Protein AF-A0A2W4JBU4-F1 (afdb_monomer_lite)

Structure (mmCIF, N/CA/C/O backbone):
data_AF-A0A2W4JBU4-F1
#
_entry.id   AF-A0A2W4JBU4-F1
#
loop_
_atom_site.group_PDB
_atom_site.id
_atom_site.type_symbol
_atom_site.label_atom_id
_atom_site.label_alt_id
_atom_site.label_comp_id
_atom_site.label_asym_id
_atom_site.label_entity_id
_atom_site.label_seq_id
_atom_site.pdbx_PDB_ins_code
_atom_site.Cartn_x
_atom_site.Cartn_y
_atom_site.Cartn_z
_atom_site.occupancy
_atom_site.B_iso_or_equiv
_atom_site.auth_seq_id
_atom_site.auth_comp_id
_atom_site.auth_asym_id
_atom_site.auth_atom_id
_atom_site.pdbx_PDB_model_num
ATOM 1 N N . MET A 1 1 ? -35.994 19.482 4.346 1.00 45.31 1 MET A N 1
ATOM 2 C CA . MET A 1 1 ? -35.050 18.733 3.493 1.00 45.31 1 MET A CA 1
ATOM 3 C C . MET A 1 1 ? -34.257 17.849 4.431 1.00 45.31 1 MET A C 1
ATOM 5 O O . MET A 1 1 ? -33.435 18.357 5.174 1.00 45.31 1 MET A O 1
ATOM 9 N N . GLU A 1 2 ? -34.645 16.585 4.535 1.00 51.00 2 GLU A N 1
ATOM 10 C CA . GLU A 1 2 ? -34.110 15.661 5.534 1.00 51.00 2 GLU A CA 1
ATOM 11 C C . GLU A 1 2 ? -32.876 14.980 4.938 1.00 51.00 2 GLU A C 1
ATOM 13 O O . GLU A 1 2 ? -32.970 14.239 3.956 1.00 51.00 2 GLU A O 1
ATOM 18 N N . GLU A 1 3 ? -31.699 15.313 5.465 1.00 53.28 3 GLU A N 1
ATOM 19 C CA . GLU A 1 3 ? -30.440 14.718 5.038 1.00 53.28 3 GLU A CA 1
ATOM 20 C C . GLU A 1 3 ? -30.380 13.281 5.563 1.00 53.28 3 GLU A C 1
ATOM 22 O O . GLU A 1 3 ? -30.043 13.003 6.713 1.00 53.28 3 GLU A O 1
ATOM 27 N N . LYS A 1 4 ? -30.784 12.343 4.706 1.00 47.53 4 LYS A N 1
ATOM 28 C CA . LYS A 1 4 ? -30.674 10.909 4.966 1.00 47.53 4 LYS A CA 1
ATOM 29 C C . LYS A 1 4 ? -29.190 10.545 4.994 1.00 47.53 4 LYS A C 1
ATOM 31 O O . LYS A 1 4 ? -28.588 10.315 3.943 1.00 47.53 4 LYS A O 1
ATOM 36 N N . VAL A 1 5 ? -28.604 10.471 6.188 1.00 61.25 5 VAL A N 1
ATOM 37 C CA . VAL A 1 5 ? -27.284 9.861 6.385 1.00 61.25 5 VAL A CA 1
ATOM 38 C C . VAL A 1 5 ? -27.374 8.437 5.849 1.00 61.25 5 VAL A C 1
ATOM 40 O O . VAL A 1 5 ? -28.053 7.579 6.415 1.00 61.25 5 VAL A O 1
ATOM 43 N N . ARG A 1 6 ? -26.734 8.183 4.705 1.00 58.56 6 ARG A N 1
ATOM 44 C CA . ARG A 1 6 ? -26.591 6.825 4.188 1.00 58.56 6 ARG A CA 1
ATOM 45 C C . ARG A 1 6 ? -25.754 6.073 5.212 1.00 58.56 6 ARG A C 1
ATOM 47 O O . ARG A 1 6 ? -24.555 6.315 5.314 1.00 58.56 6 ARG A O 1
ATOM 54 N N . THR A 1 7 ? -26.360 5.145 5.942 1.00 56.91 7 THR A N 1
ATOM 55 C CA . THR A 1 7 ? -25.638 4.118 6.703 1.00 56.91 7 THR A CA 1
ATOM 56 C C . THR A 1 7 ? -25.012 3.132 5.708 1.00 56.91 7 THR A C 1
ATOM 58 O O . THR A 1 7 ? -25.426 1.981 5.592 1.00 56.91 7 THR A O 1
ATOM 61 N N . GLY A 1 8 ? -24.098 3.632 4.876 1.00 66.81 8 GLY A N 1
ATOM 62 C CA . GLY A 1 8 ? -23.299 2.863 3.933 1.00 66.81 8 GLY A CA 1
ATOM 63 C C . GLY A 1 8 ? -22.024 2.354 4.600 1.00 66.81 8 GLY A C 1
ATOM 64 O O . GLY A 1 8 ? -21.654 2.800 5.684 1.00 66.81 8 GLY A O 1
ATOM 65 N N . GLN A 1 9 ? -21.343 1.412 3.948 1.00 75.25 9 GLN A N 1
ATOM 66 C CA . GLN A 1 9 ? -20.032 0.935 4.390 1.00 75.25 9 GLN A CA 1
ATOM 67 C C . GLN A 1 9 ? -19.058 2.111 4.577 1.00 75.25 9 GLN A C 1
ATOM 69 O O . GLN A 1 9 ? -18.897 2.937 3.680 1.00 75.25 9 GLN A O 1
ATOM 74 N N . ILE A 1 10 ? -18.403 2.173 5.738 1.00 86.62 10 ILE A N 1
ATOM 75 C CA . ILE A 1 10 ? -17.409 3.203 6.059 1.00 86.62 10 ILE A CA 1
ATOM 76 C C . ILE A 1 10 ? -16.099 2.864 5.339 1.00 86.62 10 ILE A C 1
ATOM 78 O O . ILE A 1 10 ? -15.572 1.760 5.485 1.00 86.62 10 ILE A O 1
ATOM 82 N N . VAL A 1 11 ? -15.562 3.825 4.585 1.00 91.69 11 VAL A N 1
ATOM 83 C CA . VAL A 1 11 ? -14.251 3.733 3.929 1.00 91.69 11 VAL A CA 1
ATOM 84 C C . VAL A 1 11 ? -13.319 4.755 4.569 1.00 91.69 11 VAL A C 1
ATOM 86 O O . VAL A 1 11 ? -13.647 5.936 4.636 1.00 91.69 11 VAL A O 1
ATOM 89 N N . VAL A 1 12 ? -12.158 4.298 5.039 1.00 93.50 12 VAL A N 1
ATOM 90 C CA . VAL A 1 12 ? -11.138 5.145 5.671 1.00 93.50 12 VAL A CA 1
ATOM 91 C C . VAL A 1 12 ? -9.860 5.087 4.841 1.00 93.50 12 VAL A C 1
ATOM 93 O O . VAL A 1 12 ? -9.267 4.019 4.697 1.00 93.50 12 VAL A O 1
ATOM 96 N N . ALA A 1 13 ? -9.430 6.233 4.314 1.00 95.12 13 ALA A N 1
ATOM 97 C CA . ALA A 1 13 ? -8.127 6.399 3.674 1.00 95.12 13 ALA A CA 1
ATOM 98 C C . ALA A 1 13 ? -7.097 6.896 4.702 1.00 95.12 13 ALA A C 1
ATOM 100 O O . ALA A 1 13 ? -7.412 7.742 5.538 1.00 95.12 13 ALA 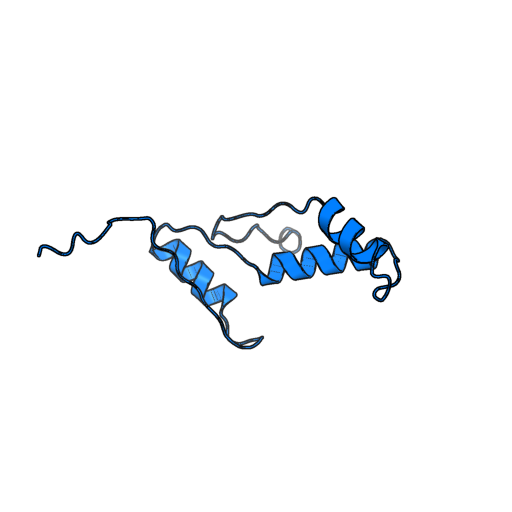A O 1
ATOM 101 N N . VAL A 1 14 ? -5.876 6.352 4.664 1.00 94.00 14 VAL A N 1
ATOM 102 C CA . VAL A 1 14 ? -4.786 6.719 5.582 1.00 94.00 14 VAL A CA 1
ATOM 103 C C . VAL A 1 14 ? -3.502 6.916 4.786 1.00 94.00 14 VAL A C 1
ATOM 105 O O . VAL A 1 14 ? -2.845 5.946 4.406 1.00 94.00 14 VAL A O 1
ATOM 108 N N . ASP A 1 15 ? -3.122 8.177 4.598 1.00 93.44 15 ASP A N 1
ATOM 109 C CA . ASP A 1 15 ? -1.971 8.586 3.794 1.00 93.44 15 ASP A CA 1
ATOM 110 C C . ASP A 1 15 ? -0.889 9.280 4.629 1.00 93.44 15 ASP A C 1
ATOM 112 O O . ASP A 1 15 ? -1.099 9.695 5.768 1.00 93.44 15 ASP A O 1
ATOM 116 N N . GLY A 1 16 ? 0.322 9.350 4.076 1.00 93.00 16 GLY A N 1
ATOM 117 C CA . GLY A 1 16 ? 1.489 9.937 4.737 1.00 93.00 16 GLY A CA 1
ATOM 118 C C . GLY A 1 16 ? 2.813 9.285 4.319 1.00 93.00 16 GLY A C 1
ATOM 119 O O . GLY A 1 16 ? 2.819 8.224 3.687 1.00 93.00 16 GLY A O 1
ATOM 120 N N . PRO A 1 17 ? 3.958 9.874 4.693 1.00 94.00 17 PRO A N 1
ATOM 121 C CA . PRO A 1 17 ? 5.280 9.459 4.217 1.00 94.00 17 PRO A CA 1
ATOM 122 C C . PRO A 1 17 ? 5.684 8.062 4.705 1.00 94.00 17 PRO A C 1
ATOM 124 O O . PRO A 1 17 ? 5.091 7.512 5.636 1.00 94.00 17 PRO A O 1
ATOM 127 N N . SER A 1 18 ? 6.693 7.453 4.079 1.00 89.94 18 SER A N 1
ATOM 128 C CA . SER A 1 18 ? 7.252 6.181 4.561 1.00 89.94 18 SER A CA 1
ATOM 129 C C . SER A 1 18 ? 7.721 6.299 6.019 1.00 89.94 18 SER A C 1
ATOM 131 O O . SER A 1 18 ? 8.141 7.366 6.455 1.00 89.94 18 SER A O 1
ATOM 133 N N . GLY A 1 19 ? 7.609 5.218 6.794 1.00 90.12 19 GLY A N 1
ATOM 134 C CA . GLY A 1 19 ? 8.033 5.195 8.201 1.00 90.12 19 GLY A CA 1
ATOM 135 C C . GLY A 1 19 ? 7.078 5.848 9.212 1.00 90.12 19 GLY A C 1
ATOM 136 O O . GLY A 1 19 ? 7.268 5.660 10.406 1.00 90.12 19 GLY A O 1
ATOM 137 N N . SER A 1 20 ? 5.999 6.520 8.792 1.00 93.12 20 SER A N 1
ATOM 138 C CA . SER A 1 20 ? 5.060 7.188 9.719 1.00 93.12 20 SER A CA 1
ATOM 139 C C . SER A 1 20 ? 4.105 6.259 10.491 1.00 93.12 20 SER A C 1
ATOM 141 O O . SER A 1 20 ? 3.233 6.724 11.216 1.00 93.12 20 SER A O 1
ATOM 143 N N . GLY A 1 21 ? 4.216 4.937 10.321 1.00 93.69 21 GLY A N 1
ATOM 144 C CA . GLY A 1 21 ? 3.398 3.962 11.055 1.00 93.69 21 GLY A CA 1
ATOM 145 C C . GLY A 1 21 ? 1.985 3.708 10.507 1.00 93.69 21 GLY A C 1
ATOM 146 O O . GLY A 1 21 ? 1.227 2.983 11.149 1.00 93.69 21 GLY A O 1
ATOM 147 N N . LYS A 1 22 ? 1.628 4.223 9.318 1.00 94.75 22 LYS A N 1
ATOM 148 C CA . LYS A 1 22 ? 0.296 4.046 8.684 1.00 94.75 22 LYS A CA 1
ATOM 149 C C . LYS A 1 22 ? -0.205 2.609 8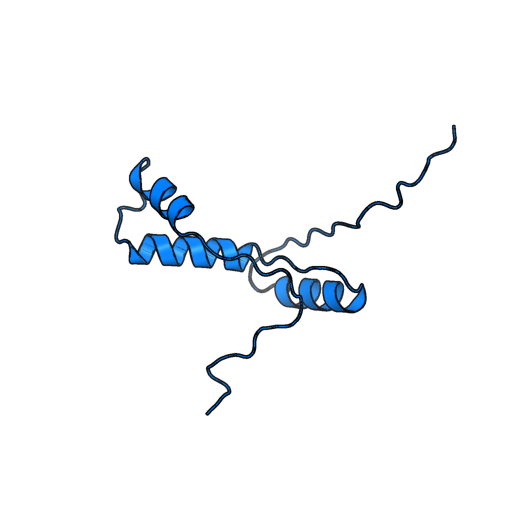.716 1.00 94.75 22 LYS A C 1
ATOM 151 O O . LYS A 1 22 ? -1.248 2.343 9.287 1.00 94.75 22 LYS A O 1
ATOM 156 N N . SER A 1 23 ? 0.575 1.666 8.188 1.00 92.69 23 SER A N 1
ATOM 157 C CA . SER A 1 23 ? 0.192 0.251 8.134 1.00 92.69 23 SER A CA 1
ATOM 158 C C . SER A 1 23 ? -0.073 -0.349 9.519 1.00 92.69 23 SER A C 1
ATOM 160 O O . SER A 1 23 ? -0.875 -1.269 9.647 1.00 92.69 23 SER A O 1
ATOM 162 N N . THR A 1 24 ? 0.575 0.162 10.570 1.00 94.12 24 THR A N 1
ATOM 163 C CA . THR A 1 24 ? 0.324 -0.254 11.957 1.00 94.12 24 THR A CA 1
ATOM 164 C C . THR A 1 24 ? -0.978 0.349 12.478 1.00 94.12 24 THR A C 1
ATOM 166 O O . THR A 1 24 ? -1.811 -0.373 13.025 1.00 94.12 24 THR A O 1
ATOM 169 N N . VAL A 1 25 ? -1.179 1.655 12.286 1.00 94.94 25 VAL A N 1
ATOM 170 C CA . VAL A 1 25 ? -2.375 2.376 12.751 1.00 94.94 25 VAL A CA 1
ATOM 171 C C . VAL A 1 25 ? -3.627 1.913 12.006 1.00 94.94 25 VAL A C 1
ATOM 173 O O . VAL A 1 25 ? -4.602 1.539 12.650 1.00 94.94 25 VAL A O 1
ATOM 176 N N . SER A 1 26 ? -3.595 1.847 10.675 1.00 95.00 26 SER A N 1
ATOM 177 C CA . SER A 1 26 ? -4.713 1.407 9.831 1.00 95.00 26 SER A CA 1
ATOM 178 C C . SER A 1 26 ? -5.156 -0.018 10.152 1.00 95.00 26 SER A C 1
ATOM 180 O O . SER A 1 26 ? -6.349 -0.300 10.214 1.00 95.00 26 SER A O 1
ATOM 182 N N . ARG A 1 27 ? -4.203 -0.921 10.407 1.00 94.19 27 ARG A N 1
ATOM 183 C CA . ARG A 1 27 ? -4.495 -2.309 10.780 1.00 94.19 27 ARG A CA 1
ATOM 184 C C . ARG A 1 27 ? -5.153 -2.406 12.154 1.00 94.19 27 ARG A C 1
ATOM 186 O O . ARG A 1 27 ? -6.126 -3.138 12.313 1.00 94.19 27 ARG A O 1
ATOM 193 N N . ARG A 1 28 ? -4.645 -1.651 13.137 1.00 94.69 28 ARG A N 1
ATOM 194 C CA . ARG A 1 28 ? -5.251 -1.560 14.475 1.00 94.69 28 ARG A CA 1
ATOM 195 C C . ARG A 1 28 ? -6.653 -0.961 14.404 1.00 94.69 28 ARG A C 1
ATOM 197 O O . ARG A 1 28 ? -7.562 -1.514 15.007 1.00 94.69 28 ARG A O 1
ATOM 204 N N . LEU A 1 29 ? -6.839 0.107 13.628 1.00 94.69 29 LEU A N 1
ATOM 205 C CA . LEU A 1 29 ? -8.145 0.722 13.405 1.00 94.69 29 LEU A CA 1
ATOM 206 C C . LEU A 1 29 ? -9.137 -0.280 12.808 1.00 94.69 29 LEU A C 1
ATOM 208 O O . LEU A 1 29 ? -10.221 -0.446 13.356 1.00 94.69 29 LEU A O 1
ATOM 212 N N . ALA A 1 30 ? -8.751 -0.991 11.744 1.00 94.44 30 ALA A N 1
ATOM 213 C CA . ALA A 1 30 ? -9.590 -2.013 11.122 1.00 94.44 30 ALA A CA 1
ATOM 214 C C . ALA A 1 30 ? -9.984 -3.121 12.115 1.00 94.44 30 ALA A C 1
ATOM 216 O O . ALA A 1 30 ? -11.146 -3.510 12.152 1.00 94.44 30 ALA A O 1
ATOM 217 N N . ALA A 1 31 ? -9.065 -3.578 12.970 1.00 92.75 31 ALA A N 1
ATOM 218 C CA . ALA A 1 31 ? -9.389 -4.552 14.014 1.00 92.75 31 ALA A CA 1
ATOM 219 C C . ALA A 1 31 ? -10.389 -4.002 15.052 1.00 92.75 31 ALA A C 1
ATOM 221 O O . ALA A 1 31 ? -11.317 -4.712 15.431 1.00 92.75 31 ALA A O 1
ATOM 222 N N . LEU A 1 32 ? -10.233 -2.743 15.480 1.00 93.31 32 LEU A N 1
ATOM 223 C CA . LEU A 1 32 ? -11.115 -2.101 16.466 1.00 93.31 32 LEU A CA 1
ATOM 224 C C . LEU A 1 32 ? -12.541 -1.896 15.944 1.00 93.31 32 LEU A C 1
ATOM 226 O O . LEU A 1 32 ? -13.495 -2.060 16.697 1.00 93.31 32 LEU A O 1
ATOM 230 N N . ILE A 1 33 ? -12.691 -1.559 14.660 1.00 92.00 33 ILE A N 1
ATOM 231 C CA . ILE A 1 33 ? -14.004 -1.300 14.046 1.00 92.00 33 ILE A CA 1
ATOM 232 C C . ILE A 1 33 ? -14.605 -2.535 13.361 1.00 92.00 33 ILE A C 1
ATOM 234 O O . ILE A 1 33 ? -15.601 -2.409 12.654 1.00 92.00 33 ILE A O 1
ATOM 238 N N . SER A 1 34 ? -14.001 -3.720 13.529 1.00 91.00 34 SER A N 1
ATOM 239 C CA . SER A 1 34 ? -14.373 -4.942 12.790 1.00 91.00 34 SER A CA 1
ATOM 240 C C . SER A 1 34 ? -14.418 -4.732 11.264 1.00 91.00 34 SER A C 1
ATOM 242 O O . SER A 1 34 ? -15.265 -5.276 10.557 1.00 91.00 34 SER A O 1
ATOM 244 N N . GLY A 1 35 ? -13.509 -3.899 10.759 1.00 91.75 35 GLY A N 1
ATOM 245 C CA . GLY A 1 35 ? -13.370 -3.539 9.356 1.00 91.75 35 GLY A CA 1
ATOM 246 C C . GLY A 1 35 ? -12.367 -4.410 8.600 1.00 91.75 35 GLY A C 1
ATOM 247 O O . GLY A 1 35 ? -11.658 -5.250 9.155 1.00 91.75 35 GLY A O 1
ATOM 248 N N . ARG A 1 36 ? -12.283 -4.161 7.293 1.00 92.88 36 ARG A N 1
ATOM 249 C CA . ARG A 1 36 ? -11.268 -4.737 6.403 1.00 92.88 36 ARG A CA 1
ATOM 250 C C . ARG A 1 36 ? -10.066 -3.800 6.285 1.00 92.88 36 ARG A C 1
ATOM 252 O O . ARG A 1 36 ? -10.226 -2.584 6.349 1.00 92.88 36 ARG A O 1
ATOM 259 N N . TYR A 1 37 ? -8.876 -4.360 6.083 1.00 93.38 37 TYR A N 1
ATOM 260 C CA . TYR A 1 37 ? -7.628 -3.611 5.902 1.00 93.38 37 TYR A CA 1
ATOM 261 C C . TYR A 1 37 ? -7.018 -3.917 4.535 1.00 93.38 37 TYR A C 1
ATOM 263 O O . TYR A 1 37 ? -6.780 -5.077 4.224 1.00 93.38 37 TYR A O 1
ATOM 271 N N . LEU A 1 38 ? -6.732 -2.888 3.738 1.00 93.44 38 LEU A N 1
ATOM 272 C CA . LEU A 1 38 ? -6.077 -3.020 2.437 1.00 93.44 38 LEU A CA 1
ATOM 273 C C . LEU A 1 38 ? -4.698 -2.349 2.476 1.00 93.44 38 LEU A C 1
ATOM 275 O O . LEU A 1 38 ? -4.596 -1.151 2.728 1.00 93.44 38 LEU A O 1
ATOM 279 N N . ASP A 1 39 ? -3.640 -3.116 2.210 1.00 92.50 39 ASP A N 1
ATOM 280 C CA . ASP A 1 39 ? -2.258 -2.620 2.165 1.00 92.50 39 ASP A CA 1
ATOM 281 C C . ASP A 1 39 ? -1.828 -2.342 0.720 1.00 92.50 39 ASP A C 1
ATOM 283 O O . ASP A 1 39 ? -1.234 -3.192 0.051 1.00 92.50 39 ASP A O 1
ATOM 287 N N . THR A 1 40 ? -2.122 -1.140 0.225 1.00 91.75 40 THR A N 1
ATOM 288 C CA . THR A 1 40 ? -1.731 -0.726 -1.134 1.00 91.75 40 THR A CA 1
ATOM 289 C C . THR A 1 40 ? -0.213 -0.748 -1.322 1.00 91.75 40 THR A C 1
ATOM 291 O O . THR A 1 40 ? 0.276 -1.125 -2.384 1.00 91.75 40 THR A O 1
ATOM 294 N N . GLY A 1 41 ? 0.560 -0.443 -0.276 1.00 91.12 41 GLY A N 1
ATOM 295 C CA . GLY A 1 41 ? 2.019 -0.519 -0.316 1.00 91.12 41 GLY A CA 1
ATOM 296 C C . GLY A 1 41 ? 2.533 -1.940 -0.559 1.00 91.12 41 GLY A C 1
ATOM 297 O O . GLY A 1 41 ? 3.482 -2.130 -1.320 1.00 91.12 41 GLY A O 1
ATOM 298 N N . ALA A 1 42 ? 1.916 -2.948 0.060 1.00 90.88 42 ALA A N 1
ATOM 299 C CA . ALA A 1 42 ? 2.248 -4.349 -0.191 1.00 90.88 42 ALA A CA 1
ATOM 300 C C . ALA A 1 42 ? 1.885 -4.780 -1.619 1.00 90.88 42 ALA A C 1
ATOM 302 O O . ALA A 1 42 ? 2.660 -5.514 -2.230 1.00 90.88 42 ALA A O 1
ATOM 303 N N . MET A 1 43 ? 0.767 -4.287 -2.165 1.00 92.31 43 MET A N 1
ATOM 304 C CA . MET A 1 43 ? 0.373 -4.546 -3.556 1.00 92.31 43 MET A CA 1
ATOM 305 C C . MET A 1 43 ? 1.427 -4.026 -4.537 1.00 92.31 43 MET A C 1
ATOM 307 O O . MET A 1 43 ? 1.939 -4.801 -5.342 1.00 92.31 43 MET A O 1
ATOM 311 N N . TYR A 1 44 ? 1.819 -2.751 -4.420 1.00 92.56 44 TYR A N 1
ATOM 312 C CA . TYR A 1 44 ? 2.849 -2.171 -5.288 1.00 92.56 44 TYR A CA 1
ATOM 313 C C . TYR A 1 44 ? 4.184 -2.910 -5.162 1.00 92.56 44 TYR A C 1
ATOM 315 O O . TYR A 1 44 ? 4.784 -3.249 -6.176 1.00 92.56 44 TYR A O 1
ATOM 323 N N . ARG A 1 45 ? 4.622 -3.249 -3.940 1.00 93.69 45 ARG A N 1
ATOM 324 C CA . ARG A 1 45 ? 5.859 -4.026 -3.743 1.00 93.69 45 ARG A CA 1
ATOM 325 C C . ARG A 1 45 ? 5.799 -5.412 -4.384 1.00 93.69 45 ARG A C 1
ATOM 327 O O . ARG A 1 45 ? 6.801 -5.856 -4.935 1.00 93.69 45 ARG A O 1
ATOM 334 N N . ALA A 1 46 ? 4.657 -6.091 -4.317 1.00 94.31 46 ALA A N 1
ATOM 335 C CA . ALA A 1 46 ? 4.486 -7.400 -4.936 1.00 94.31 46 ALA A CA 1
ATOM 336 C C . ALA A 1 46 ? 4.510 -7.312 -6.473 1.00 94.31 46 ALA A C 1
ATOM 338 O O . ALA A 1 46 ? 5.167 -8.133 -7.111 1.00 94.31 46 ALA A O 1
ATOM 339 N N . VAL A 1 47 ? 3.880 -6.284 -7.058 1.00 94.56 47 VAL A N 1
ATOM 340 C CA . VAL A 1 47 ? 3.957 -6.004 -8.505 1.00 94.56 47 VAL A CA 1
ATOM 341 C C . VAL A 1 47 ? 5.399 -5.726 -8.914 1.00 94.56 47 VAL A C 1
ATOM 343 O O . VAL A 1 47 ? 5.913 -6.373 -9.821 1.00 94.56 47 VAL A O 1
ATOM 346 N N . THR A 1 48 ? 6.081 -4.818 -8.211 1.00 94.81 48 THR A N 1
ATOM 347 C CA . THR A 1 48 ? 7.493 -4.510 -8.465 1.00 94.81 48 THR A CA 1
ATOM 348 C C . THR A 1 48 ? 8.352 -5.767 -8.394 1.00 94.81 48 THR A C 1
ATOM 350 O O . THR A 1 48 ? 9.167 -5.999 -9.280 1.00 94.81 48 THR A O 1
ATOM 353 N N . TRP A 1 49 ? 8.151 -6.611 -7.382 1.00 95.50 49 TRP A N 1
ATOM 354 C CA . TRP A 1 49 ? 8.882 -7.868 -7.257 1.00 95.50 49 TRP A CA 1
ATOM 355 C C . TRP A 1 49 ? 8.644 -8.804 -8.450 1.00 95.50 49 TRP A C 1
ATOM 357 O O . TRP A 1 49 ? 9.607 -9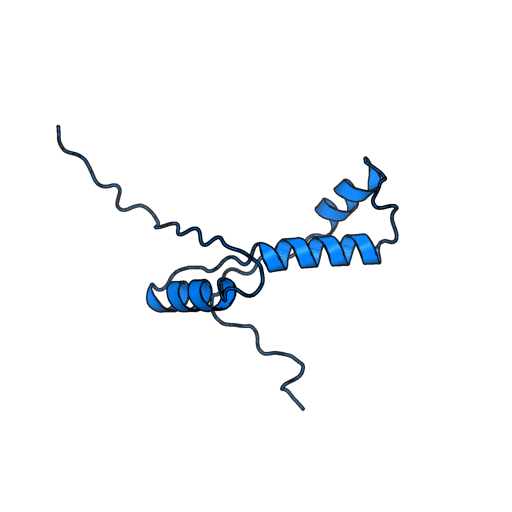.350 -8.985 1.00 95.50 49 TRP A O 1
ATOM 367 N N . ALA A 1 50 ? 7.397 -8.954 -8.906 1.00 94.62 50 ALA A N 1
ATOM 368 C CA . ALA A 1 50 ? 7.069 -9.775 -10.071 1.00 94.62 50 ALA A CA 1
ATOM 369 C C . ALA A 1 50 ? 7.728 -9.247 -11.358 1.00 94.62 50 ALA A C 1
ATOM 371 O O . ALA A 1 50 ? 8.331 -10.023 -12.099 1.00 94.62 50 ALA A O 1
ATOM 372 N N . VAL A 1 51 ? 7.680 -7.930 -11.582 1.00 95.81 51 VAL A N 1
ATOM 373 C CA . VAL A 1 51 ? 8.321 -7.268 -12.731 1.00 95.81 51 VAL A CA 1
ATOM 374 C C . VAL A 1 51 ? 9.838 -7.461 -12.704 1.00 95.81 51 VAL A C 1
ATOM 376 O O . VAL A 1 51 ? 10.417 -7.886 -13.703 1.00 95.81 51 VAL A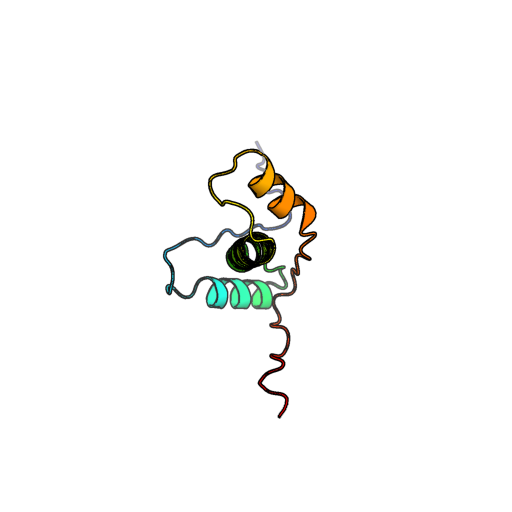 O 1
ATOM 379 N N . LEU A 1 52 ? 10.481 -7.234 -11.554 1.00 96.06 52 LEU A N 1
ATOM 380 C CA . LEU A 1 52 ? 11.922 -7.449 -11.396 1.00 96.06 52 LEU A CA 1
ATOM 381 C C . LEU A 1 52 ? 12.308 -8.911 -11.651 1.00 96.06 52 LEU A C 1
ATOM 383 O O . LEU A 1 52 ? 13.325 -9.181 -12.285 1.00 96.06 52 LEU A O 1
ATOM 387 N N . ARG A 1 53 ? 11.484 -9.864 -11.201 1.00 95.88 53 ARG A N 1
ATOM 388 C CA . ARG A 1 53 ? 11.732 -11.296 -11.407 1.00 95.88 53 ARG A CA 1
ATOM 389 C C . ARG A 1 53 ? 11.565 -11.728 -12.867 1.00 95.88 53 ARG A C 1
ATOM 391 O O . ARG A 1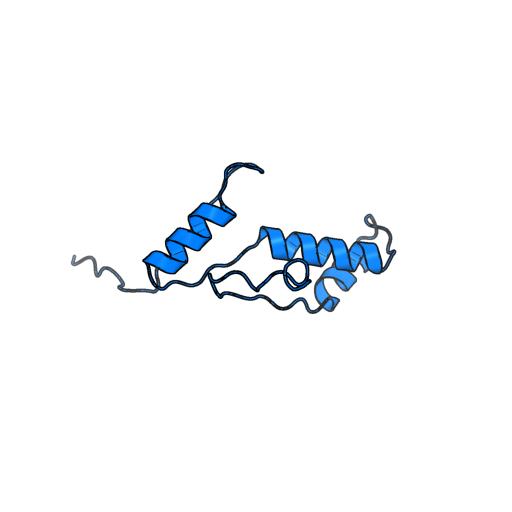 53 ? 12.202 -12.692 -13.280 1.00 95.88 53 ARG A O 1
ATOM 398 N N . ALA A 1 54 ? 10.728 -11.033 -13.635 1.00 95.44 54 ALA A N 1
ATOM 399 C CA . ALA A 1 54 ? 10.556 -11.281 -15.064 1.00 95.44 54 ALA A CA 1
ATOM 400 C C . ALA A 1 54 ? 11.734 -10.767 -15.913 1.00 95.44 54 ALA A C 1
ATOM 402 O O . ALA A 1 54 ? 11.836 -11.138 -17.081 1.00 95.44 54 ALA A O 1
ATOM 403 N N . GLY A 1 55 ? 12.611 -9.926 -15.347 1.00 95.81 55 GLY A N 1
ATOM 404 C CA . GLY A 1 55 ? 13.811 -9.427 -16.026 1.00 95.81 55 GLY A CA 1
ATOM 405 C C . GLY A 1 55 ? 13.520 -8.590 -17.276 1.00 95.81 55 GLY A C 1
ATOM 406 O O . GLY A 1 55 ? 14.350 -8.532 -18.180 1.00 95.81 55 GLY A O 1
ATOM 407 N N . VAL A 1 56 ? 12.330 -7.989 -17.361 1.00 94.94 56 VAL A N 1
ATOM 408 C CA . VAL A 1 56 ? 11.971 -7.072 -18.450 1.00 94.94 56 VAL A CA 1
ATOM 409 C C . VAL A 1 56 ? 12.635 -5.714 -18.241 1.00 94.94 56 VAL A C 1
ATOM 411 O O . VAL A 1 56 ? 12.902 -5.318 -17.106 1.00 94.94 56 VAL A O 1
ATOM 414 N N . ASP A 1 57 ? 12.876 -4.990 -19.333 1.00 95.81 57 ASP A N 1
ATOM 415 C CA . ASP A 1 57 ? 13.274 -3.589 -19.240 1.00 95.81 57 ASP A CA 1
ATOM 416 C C . ASP A 1 57 ? 12.139 -2.784 -18.588 1.00 95.81 57 ASP A C 1
ATOM 418 O O . ASP A 1 57 ? 10.979 -2.862 -18.993 1.00 95.81 57 ASP A O 1
ATOM 422 N N . LEU A 1 58 ? 12.477 -2.030 -17.543 1.00 94.81 58 LEU A N 1
ATOM 423 C CA . LEU A 1 58 ? 11.526 -1.209 -16.796 1.00 94.81 58 LEU A CA 1
ATOM 424 C C . LEU A 1 58 ? 11.054 0.006 -17.603 1.00 94.81 58 LEU A C 1
ATOM 426 O O . LEU A 1 58 ? 10.019 0.582 -17.269 1.00 94.81 58 LEU A O 1
ATOM 430 N N . ALA A 1 59 ? 11.806 0.392 -18.637 1.00 95.69 59 ALA A N 1
ATOM 431 C CA . ALA A 1 59 ? 11.450 1.462 -19.559 1.00 95.69 59 ALA A CA 1
ATOM 432 C C . ALA A 1 59 ? 10.634 0.973 -20.768 1.00 95.69 59 ALA A C 1
ATOM 434 O O . ALA A 1 59 ? 10.204 1.803 -21.565 1.00 95.69 59 ALA A O 1
ATOM 435 N N . ASP A 1 60 ? 10.398 -0.338 -20.905 1.00 95.88 60 ASP A N 1
ATOM 436 C CA . ASP A 1 60 ? 9.589 -0.899 -21.989 1.00 95.88 60 ASP A CA 1
ATOM 437 C C . ASP A 1 60 ? 8.092 -0.626 -21.731 1.00 95.88 60 ASP A C 1
ATOM 439 O O . ASP A 1 60 ? 7.506 -1.220 -20.813 1.00 95.88 60 ASP A O 1
ATOM 443 N N . PRO A 1 61 ? 7.455 0.263 -22.519 1.00 94.62 61 PRO A N 1
ATOM 444 C CA . PRO A 1 61 ? 6.080 0.684 -22.279 1.00 94.62 61 PRO A CA 1
ATOM 445 C C . PRO A 1 61 ? 5.054 -0.415 -22.584 1.00 94.62 61 PRO A C 1
ATOM 447 O O . PRO A 1 61 ? 3.919 -0.312 -22.121 1.00 94.62 61 PRO A O 1
ATOM 450 N N . ASP A 1 62 ? 5.435 -1.465 -23.314 1.00 95.00 62 ASP A N 1
ATOM 451 C CA . ASP A 1 62 ? 4.535 -2.541 -23.728 1.00 95.00 62 ASP A CA 1
ATOM 452 C C . ASP A 1 62 ? 4.677 -3.764 -22.815 1.00 95.00 62 ASP A C 1
ATOM 454 O O . ASP A 1 62 ? 3.688 -4.340 -22.344 1.00 95.00 62 ASP A O 1
ATOM 458 N N . ARG A 1 63 ? 5.917 -4.179 -22.529 1.00 93.44 63 ARG A N 1
ATOM 459 C CA . ARG A 1 63 ? 6.187 -5.405 -21.764 1.00 93.44 63 ARG A CA 1
ATOM 460 C C . ARG A 1 63 ? 6.024 -5.212 -20.264 1.00 93.44 63 ARG A C 1
ATOM 462 O O . ARG A 1 63 ? 5.491 -6.111 -19.611 1.00 93.44 63 ARG A O 1
ATOM 469 N N . MET A 1 64 ? 6.452 -4.079 -19.703 1.00 95.25 64 MET A N 1
ATOM 470 C CA . MET A 1 64 ? 6.398 -3.868 -18.251 1.00 95.25 64 MET A CA 1
ATOM 471 C C . MET A 1 64 ? 4.953 -3.870 -17.714 1.00 95.25 64 MET A C 1
ATOM 473 O O . MET A 1 64 ? 4.674 -4.659 -16.801 1.00 95.25 64 MET A O 1
ATOM 477 N N . PRO A 1 65 ? 3.997 -3.106 -18.289 1.00 94.75 65 PRO A N 1
ATOM 478 C CA . PRO A 1 65 ? 2.616 -3.111 -17.803 1.00 94.75 65 PRO A CA 1
ATOM 479 C C . PRO A 1 65 ? 1.945 -4.476 -17.953 1.00 94.75 65 PRO A C 1
ATOM 481 O O . PRO A 1 65 ? 1.170 -4.885 -17.087 1.00 94.75 65 PRO A O 1
ATOM 484 N N . LYS A 1 66 ? 2.277 -5.216 -19.018 1.00 95.50 66 LYS A N 1
ATOM 485 C CA . LYS A 1 66 ? 1.750 -6.562 -19.246 1.00 95.50 66 LYS A CA 1
ATOM 486 C C . LYS A 1 66 ? 2.140 -7.520 -18.119 1.00 95.50 66 LYS A C 1
ATOM 488 O O . LYS A 1 66 ? 1.263 -8.163 -17.547 1.00 95.50 66 LYS A O 1
ATOM 493 N N . ILE A 1 67 ? 3.419 -7.547 -17.733 1.00 94.56 67 ILE A N 1
ATOM 494 C CA . ILE A 1 67 ? 3.883 -8.368 -16.603 1.00 94.56 67 ILE A CA 1
ATOM 495 C C . ILE A 1 67 ? 3.197 -7.955 -15.297 1.00 94.56 67 ILE A C 1
ATOM 497 O O . ILE A 1 67 ? 2.807 -8.818 -14.511 1.00 94.56 67 ILE A O 1
ATOM 501 N N . ALA A 1 68 ? 3.017 -6.653 -15.063 1.00 91.69 68 ALA A N 1
ATOM 502 C CA . ALA A 1 68 ? 2.353 -6.162 -13.858 1.00 91.69 68 ALA A CA 1
ATOM 503 C C . ALA A 1 68 ? 0.903 -6.669 -13.729 1.00 91.69 68 ALA A C 1
ATOM 505 O O . ALA A 1 68 ? 0.475 -7.017 -12.627 1.00 91.69 68 ALA A O 1
ATOM 506 N N . VAL A 1 69 ? 0.163 -6.743 -14.841 1.00 91.94 69 VAL A N 1
ATOM 507 C CA . VAL A 1 69 ? -1.220 -7.250 -14.880 1.00 91.94 69 VAL A CA 1
ATOM 508 C C . VAL A 1 69 ? -1.263 -8.777 -14.778 1.00 91.94 69 VAL A C 1
ATOM 510 O O . VAL A 1 69 ? -2.062 -9.325 -14.017 1.00 91.94 69 VAL A O 1
ATOM 513 N N . GLU A 1 70 ? -0.389 -9.474 -15.503 1.00 93.50 70 GLU A N 1
ATOM 514 C CA . GLU A 1 70 ? -0.356 -10.943 -15.554 1.00 93.50 70 GLU A CA 1
ATOM 515 C C . GLU A 1 70 ? 0.182 -11.586 -14.265 1.00 93.50 70 GLU A C 1
ATOM 517 O O . GLU A 1 70 ? -0.043 -12.773 -14.031 1.00 93.50 70 GLU A O 1
ATOM 522 N N . ALA A 1 71 ? 0.832 -10.814 -13.385 1.00 89.19 71 ALA A N 1
ATOM 523 C CA . ALA A 1 71 ? 1.371 -11.300 -12.114 1.00 89.19 71 ALA A CA 1
ATOM 524 C C . ALA A 1 71 ? 0.317 -11.909 -11.165 1.00 89.19 71 ALA A C 1
ATOM 526 O O . ALA A 1 71 ? 0.693 -12.626 -10.236 1.00 89.19 71 ALA A O 1
ATOM 527 N N . GLY A 1 72 ? -0.980 -11.631 -11.366 1.00 85.00 72 GLY A N 1
ATOM 528 C CA . GLY A 1 72 ? -2.073 -12.343 -10.688 1.00 85.00 72 GLY A CA 1
ATOM 529 C C . GLY A 1 72 ? -1.992 -12.310 -9.157 1.00 85.00 72 GLY A C 1
ATOM 530 O O . GLY A 1 72 ? -2.225 -13.320 -8.493 1.00 85.00 72 GLY A O 1
ATOM 531 N N . LEU A 1 73 ? -1.601 -11.169 -8.584 1.00 86.44 73 LEU A N 1
ATOM 532 C CA . LEU A 1 73 ? -1.248 -11.078 -7.168 1.00 86.44 73 LEU A CA 1
ATOM 533 C C . LEU A 1 73 ? -2.495 -11.092 -6.265 1.00 86.44 73 LEU A C 1
ATOM 535 O O . LEU A 1 73 ? -3.353 -10.215 -6.395 1.00 86.44 73 LEU A O 1
ATOM 539 N N . PRO A 1 74 ? -2.597 -12.031 -5.306 1.00 83.44 74 PRO A N 1
ATOM 540 C CA . PRO A 1 74 ? -3.744 -12.101 -4.412 1.00 83.44 74 PRO A CA 1
ATOM 541 C C . PRO A 1 74 ? -3.769 -10.915 -3.440 1.00 83.44 74 PRO A C 1
ATOM 543 O O . PRO A 1 74 ? -2.782 -10.624 -2.758 1.00 83.44 74 PRO A O 1
ATOM 546 N N . THR A 1 75 ? -4.928 -10.268 -3.317 1.00 81.81 75 THR A N 1
ATOM 547 C CA . THR A 1 75 ? -5.174 -9.180 -2.364 1.00 81.81 75 THR A CA 1
ATOM 548 C C . THR A 1 75 ? -5.904 -9.711 -1.129 1.00 81.81 75 THR A C 1
ATOM 550 O O . THR A 1 75 ? -7.063 -10.111 -1.175 1.00 81.81 75 THR A O 1
ATOM 553 N N . GLY A 1 76 ? -5.210 -9.745 0.009 1.00 86.06 76 GLY A N 1
ATOM 554 C CA . GLY A 1 76 ? -5.817 -10.082 1.299 1.00 86.06 76 GLY A CA 1
ATOM 555 C C . GLY A 1 76 ? -6.375 -8.837 1.985 1.00 86.06 76 GLY A C 1
ATOM 556 O O . GLY A 1 76 ? -5.728 -7.793 1.956 1.00 86.06 76 GLY A O 1
ATOM 557 N N . THR A 1 77 ? -7.543 -8.955 2.625 1.00 90.81 77 THR A N 1
ATOM 558 C CA . THR A 1 77 ? -8.171 -7.840 3.360 1.00 90.81 77 THR A CA 1
ATOM 559 C C . THR A 1 77 ? -8.321 -8.068 4.868 1.00 90.81 77 THR A C 1
ATOM 561 O O . THR A 1 77 ? -8.974 -7.276 5.551 1.00 90.81 77 THR A O 1
ATOM 564 N N . ASP A 1 78 ? -7.778 -9.172 5.385 1.00 88.62 78 ASP A N 1
ATOM 565 C CA . ASP A 1 78 ? -7.794 -9.481 6.815 1.00 88.62 78 ASP A CA 1
ATOM 566 C C . ASP A 1 78 ? -6.831 -8.537 7.561 1.00 88.62 78 ASP A C 1
ATOM 568 O O . ASP A 1 78 ? -5.650 -8.448 7.198 1.00 88.62 78 ASP A O 1
ATOM 572 N N . PRO A 1 79 ? -7.294 -7.805 8.589 1.00 87.38 79 PRO A N 1
ATOM 573 C CA . PRO A 1 79 ? -6.410 -7.003 9.424 1.00 87.38 79 PRO A CA 1
ATOM 574 C C . PRO A 1 79 ? -5.415 -7.847 10.233 1.00 87.38 79 PRO A C 1
ATOM 576 O O . PRO A 1 79 ? -4.359 -7.328 10.605 1.00 87.38 79 PRO A O 1
ATOM 579 N N . LYS A 1 80 ? -5.676 -9.132 10.500 1.00 83.38 80 LYS A N 1
ATOM 580 C CA . LYS A 1 80 ? -4.721 -9.984 11.219 1.00 83.38 80 LYS A CA 1
ATOM 581 C C . LYS A 1 80 ? -3.474 -10.227 10.359 1.00 83.38 80 LYS A C 1
ATOM 583 O O . LYS A 1 80 ? -3.586 -10.636 9.203 1.00 83.38 80 LYS A O 1
ATOM 588 N N . PRO A 1 81 ? -2.263 -9.973 10.887 1.00 68.38 81 PRO A N 1
ATOM 589 C CA . PRO A 1 81 ? -1.051 -10.315 10.163 1.00 68.38 8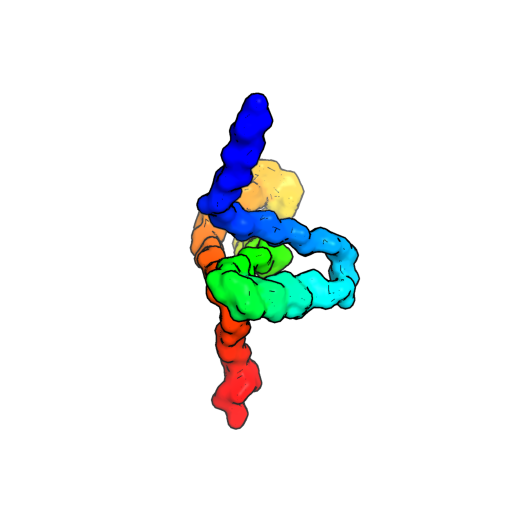1 PRO A CA 1
ATOM 590 C C . PRO A 1 81 ? -0.997 -11.832 9.963 1.00 68.38 81 PRO A C 1
ATOM 592 O O . PRO A 1 81 ? -1.237 -12.595 10.899 1.00 68.38 81 PRO A O 1
ATOM 595 N N . ARG A 1 82 ? -0.653 -12.273 8.746 1.00 66.19 82 ARG A N 1
ATOM 596 C CA . ARG A 1 82 ? -0.262 -13.671 8.549 1.00 66.19 82 ARG A CA 1
ATOM 597 C C . ARG A 1 82 ? 0.984 -13.947 9.395 1.00 66.19 82 ARG A C 1
ATOM 599 O O . ARG A 1 82 ? 1.873 -13.090 9.422 1.00 66.19 82 ARG A O 1
ATOM 606 N N . PRO A 1 83 ? 1.056 -15.102 10.075 1.00 57.81 83 PRO A N 1
ATOM 607 C CA . PRO A 1 83 ? 2.245 -15.469 10.825 1.00 57.81 83 PRO A CA 1
ATOM 608 C C . PRO A 1 83 ? 3.455 -15.469 9.889 1.00 57.81 83 PRO A C 1
ATOM 610 O O . PRO A 1 83 ? 3.379 -15.919 8.744 1.00 57.81 83 PRO A O 1
ATOM 613 N N . SER A 1 84 ? 4.559 -14.902 10.370 1.00 53.16 84 SER A N 1
ATOM 614 C CA . SER A 1 84 ? 5.811 -14.892 9.628 1.00 53.16 84 SER A CA 1
ATOM 615 C C . SER A 1 84 ? 6.369 -16.318 9.573 1.00 53.16 84 SER A C 1
ATOM 617 O O . SER A 1 84 ? 6.488 -16.945 10.628 1.00 53.16 84 SER A O 1
ATOM 619 N N . PRO A 1 85 ? 6.768 -16.832 8.394 1.00 55.78 85 PRO A N 1
ATOM 620 C CA . PRO A 1 85 ? 7.445 -18.126 8.304 1.00 55.78 85 PRO A CA 1
ATOM 621 C C . PRO A 1 85 ? 8.797 -18.131 9.038 1.00 55.78 85 PRO A C 1
ATOM 623 O O . PRO A 1 85 ? 9.320 -19.190 9.355 1.00 55.78 85 PRO A O 1
ATOM 626 N N . VAL A 1 86 ? 9.343 -16.952 9.354 1.00 61.28 86 VAL A N 1
ATOM 627 C CA . VAL A 1 86 ? 10.627 -16.784 10.048 1.00 61.28 86 VAL A CA 1
ATOM 628 C C . VAL A 1 86 ? 10.511 -17.024 11.563 1.00 61.28 86 VAL A C 1
ATOM 630 O O . VAL A 1 86 ? 11.519 -17.182 12.235 1.00 61.28 86 VAL A O 1
ATOM 633 N N . THR A 1 87 ? 9.297 -17.051 12.124 1.00 52.53 87 THR A N 1
ATOM 634 C CA . THR A 1 87 ? 9.062 -17.228 13.575 1.00 52.53 87 THR A CA 1
ATOM 635 C C . THR A 1 87 ? 8.715 -18.678 13.949 1.00 52.53 87 THR A C 1
ATOM 637 O O . THR A 1 87 ? 8.336 -18.939 15.083 1.00 52.53 87 THR A O 1
ATOM 640 N N . ALA A 1 88 ? 8.805 -19.617 13.000 1.00 52.38 88 ALA A N 1
ATOM 641 C CA . ALA A 1 88 ? 8.458 -21.032 13.181 1.00 52.38 88 ALA A CA 1
ATOM 642 C C . ALA A 1 88 ? 9.677 -21.961 13.388 1.00 52.38 88 ALA A C 1
ATOM 644 O O . ALA A 1 88 ? 9.550 -23.169 13.206 1.00 52.38 88 ALA A O 1
ATOM 645 N N . THR A 1 89 ? 10.848 -21.409 13.728 1.00 43.97 89 THR A N 1
ATOM 646 C CA . THR A 1 89 ? 12.060 -22.162 14.118 1.00 43.97 89 THR A CA 1
ATOM 647 C C . THR A 1 89 ? 12.341 -21.912 15.589 1.00 43.97 89 THR A C 1
ATOM 649 O O . THR A 1 89 ? 12.702 -22.882 16.284 1.00 43.97 89 THR A O 1
#

Foldseek 3Di:
DDPPPPPDDDDDDFDDDPPPCRLVVQLVVCVVVVHWAWDVVVLVVLLVVQLVVVVDDPPPPPPSVVSSVVSPDDTGGHSDDDDDPVPPD

Sequence (89 aa):
MEEKVRTGQIVVAVDGPSGSGKSTVSRRLAALISGRYLDTGAMYRAVTWAVLRAGVDLADPDRMPKIAVEAGLPTGTDPKPRPSPVTAT

Secondary structure (DSSP, 8-state):
-------PPP-------TTS-HHHHHHHHHHHTT-----HHHHHHHHHHHHHHHT--TT-TTHHHHHHHHT-------SSPPPPGGG--

pLDDT: mean 85.42, std 15.01, range [43.97, 96.06]

Radius of gyration: 17.92 Å; chains: 1; bounding box: 49×41×40 Å